Protein AF-A0A3L7X810-F1 (afdb_monomer_lite)

Foldseek 3Di:
DDPCVVVVVVVVVVCCVVCHDCNPPVCPVPPVPPDPDPPPPLPPDDLQCVPPPDRELVSDQAQVNQLSVVVVPPCVQPPPPPSTGVVVHHND

Sequence (92 aa):
KYRYQSEFISAQNSAIGNGKGLWNRSTCNGNNTTAVPPTKSAPTGNFDNNHDGKVTCSDFKTQAEANIALAHGYTNLDGNGDGKACESLPAK

Radius of gyration: 17.76 Å; chains: 1; bounding box: 45×22×44 Å

pLDDT: mean 78.49, std 13.28, range [43.25, 91.81]

Structure (mmCIF, N/CA/C/O backbone):
data_AF-A0A3L7X810-F1
#
_entry.id   AF-A0A3L7X810-F1
#
loop_
_atom_site.group_PDB
_atom_site.id
_atom_site.type_symbol
_atom_site.label_atom_id
_atom_site.label_alt_id
_atom_site.label_comp_id
_atom_site.label_asym_id
_atom_site.label_entity_id
_atom_site.label_seq_id
_atom_site.pdbx_PDB_ins_code
_atom_site.Cartn_x
_atom_site.Cartn_y
_atom_site.Cartn_z
_atom_site.occupancy
_atom_site.B_iso_or_equiv
_atom_site.auth_seq_id
_atom_site.auth_comp_id
_atom_site.auth_asym_id
_atom_site.auth_atom_id
_atom_site.pdbx_PDB_model_num
ATOM 1 N N . LYS A 1 1 ? -7.217 -1.766 29.335 1.00 61.97 1 LYS A N 1
ATOM 2 C CA . LYS A 1 1 ? -7.523 -0.609 28.455 1.00 61.97 1 LYS A CA 1
ATOM 3 C C . LYS A 1 1 ? -6.486 -0.585 27.347 1.00 61.97 1 LYS A C 1
ATOM 5 O O . LYS A 1 1 ? -5.306 -0.577 27.673 1.00 61.97 1 LYS A O 1
ATOM 10 N N . TYR A 1 2 ? -6.900 -0.629 26.082 1.00 82.06 2 TYR A N 1
ATOM 11 C CA . TYR A 1 2 ? -5.960 -0.596 24.954 1.00 82.06 2 TYR A CA 1
ATOM 12 C C . TYR A 1 2 ? -5.692 0.847 24.520 1.00 82.06 2 TYR A C 1
ATOM 14 O O . TYR A 1 2 ? -6.596 1.681 24.580 1.00 82.06 2 TYR A O 1
ATOM 22 N N . ARG A 1 3 ? -4.460 1.133 24.080 1.00 78.25 3 ARG A N 1
ATOM 23 C CA . ARG A 1 3 ? -3.965 2.487 23.760 1.00 78.25 3 ARG A CA 1
ATOM 24 C C . ARG A 1 3 ? -4.880 3.266 22.807 1.00 78.25 3 ARG A C 1
ATOM 26 O O . ARG A 1 3 ? -5.108 4.444 23.030 1.00 78.25 3 ARG A O 1
ATOM 33 N N . TYR A 1 4 ? -5.449 2.586 21.816 1.00 84.94 4 TYR A N 1
ATOM 34 C CA . TYR A 1 4 ? -6.272 3.198 20.765 1.00 84.94 4 TYR A CA 1
ATOM 35 C C . TYR A 1 4 ? -7.765 2.887 20.905 1.00 84.94 4 TYR A C 1
ATOM 37 O O . TYR A 1 4 ? -8.564 3.202 20.031 1.00 84.94 4 TYR A O 1
ATOM 45 N N . GLN A 1 5 ? -8.177 2.271 22.016 1.00 83.50 5 GLN A N 1
ATOM 46 C CA . GLN A 1 5 ? -9.553 1.808 22.204 1.00 83.50 5 GLN A CA 1
ATOM 47 C C . GLN A 1 5 ? -10.579 2.939 22.037 1.00 83.50 5 GLN A C 1
ATOM 49 O O . GLN A 1 5 ? -11.613 2.741 21.410 1.00 83.50 5 GLN A O 1
ATOM 54 N N . SER A 1 6 ? -10.281 4.130 22.563 1.00 80.62 6 SER A N 1
ATOM 55 C CA . SER A 1 6 ? -11.177 5.290 22.470 1.00 80.62 6 SER A CA 1
ATOM 56 C C . SER A 1 6 ? -11.330 5.806 21.038 1.00 80.62 6 SER A C 1
ATOM 58 O O . SER A 1 6 ? -12.419 6.207 20.628 1.00 80.62 6 SER A O 1
ATOM 60 N N . GLU A 1 7 ? -10.246 5.792 20.269 1.00 83.69 7 GLU A N 1
ATOM 61 C CA . GLU A 1 7 ? -10.236 6.247 18.877 1.00 83.69 7 GLU A CA 1
ATOM 62 C C . GLU A 1 7 ? -10.995 5.260 17.993 1.00 83.69 7 GLU A C 1
ATOM 64 O O . GLU A 1 7 ? -11.831 5.672 17.192 1.00 83.69 7 GLU A O 1
ATOM 69 N N . PHE A 1 8 ? -10.796 3.958 18.219 1.00 87.94 8 PHE A N 1
ATOM 70 C CA . PHE A 1 8 ? -11.559 2.906 17.553 1.00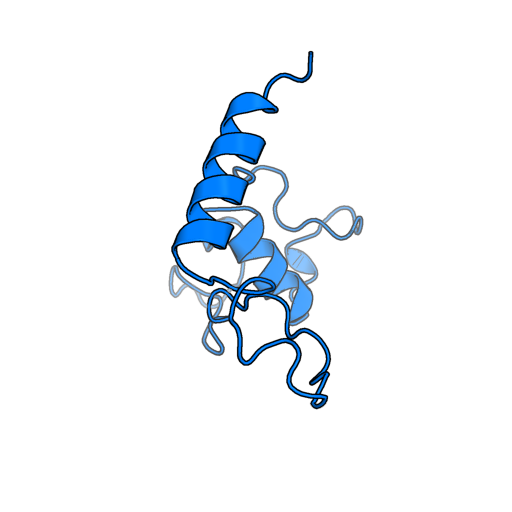 87.94 8 PHE A CA 1
ATOM 71 C C . PHE A 1 8 ? -13.059 3.015 17.835 1.00 87.94 8 PHE A C 1
ATOM 73 O O . PHE A 1 8 ? -13.858 2.940 16.904 1.00 87.94 8 PHE A O 1
ATOM 80 N N . ILE A 1 9 ? -13.452 3.249 19.090 1.00 82.69 9 ILE A N 1
ATOM 81 C CA . ILE A 1 9 ? -14.864 3.441 19.457 1.00 82.69 9 ILE A CA 1
ATOM 82 C C . ILE A 1 9 ? -15.437 4.689 18.773 1.00 82.69 9 ILE A C 1
ATOM 84 O O . ILE A 1 9 ? -16.538 4.652 18.225 1.00 82.69 9 ILE A O 1
ATOM 88 N N . SER A 1 10 ? -14.682 5.788 18.751 1.00 85.31 10 SER A N 1
ATOM 89 C CA . SER A 1 10 ? -15.119 7.035 18.111 1.00 85.31 10 SER A CA 1
ATOM 90 C C . SER A 1 10 ? -15.297 6.862 16.599 1.00 85.31 10 SER A C 1
ATOM 92 O O . SER A 1 10 ? -16.314 7.274 16.037 1.00 85.31 10 SER A O 1
ATOM 94 N N . ALA A 1 11 ? -14.347 6.191 15.945 1.00 83.75 11 ALA A N 1
ATOM 95 C CA . ALA A 1 11 ? -14.419 5.867 14.525 1.00 83.75 11 ALA A CA 1
ATOM 96 C C . ALA A 1 11 ? -15.597 4.927 14.214 1.00 83.75 11 ALA A C 1
ATOM 98 O O . ALA A 1 11 ? -16.319 5.155 13.242 1.00 83.75 11 ALA A O 1
ATOM 99 N N . GLN A 1 12 ? -15.842 3.922 15.063 1.00 86.56 12 GLN A N 1
ATOM 100 C CA . GLN A 1 12 ? -16.982 3.013 14.930 1.00 86.56 12 GLN A CA 1
ATOM 101 C C . GLN A 1 12 ? -18.316 3.765 15.028 1.00 86.56 12 GLN A C 1
ATOM 103 O O . GLN A 1 12 ? -19.161 3.610 14.149 1.00 86.56 12 GLN A O 1
ATOM 108 N N . ASN A 1 13 ? -18.490 4.627 16.033 1.00 88.62 13 ASN A N 1
ATOM 109 C CA . ASN A 1 13 ? -19.715 5.413 16.208 1.00 88.62 13 ASN A CA 1
ATOM 110 C C . ASN A 1 13 ? -19.984 6.337 15.014 1.00 88.62 13 ASN A C 1
ATOM 112 O O . ASN A 1 13 ? -21.119 6.437 14.546 1.00 88.62 13 ASN A O 1
ATOM 116 N N . SER A 1 14 ? -18.937 6.970 14.480 1.00 85.62 14 SER A N 1
ATOM 117 C CA . SER A 1 14 ? -19.048 7.797 13.277 1.00 85.62 14 SER A CA 1
ATOM 118 C C . SER A 1 14 ? -19.453 6.969 12.053 1.00 85.62 14 SER A C 1
ATOM 120 O O . SER A 1 14 ? -20.324 7.379 11.284 1.00 85.62 14 SER A O 1
ATOM 122 N N . ALA A 1 15 ? -18.879 5.775 11.887 1.00 84.94 15 ALA A N 1
ATOM 123 C CA . ALA A 1 15 ? -19.214 4.888 10.780 1.00 84.94 15 ALA A CA 1
ATOM 124 C C . ALA A 1 15 ? -20.667 4.384 10.856 1.00 84.94 15 ALA A C 1
ATOM 126 O O . ALA A 1 15 ? -21.341 4.355 9.826 1.00 84.94 15 ALA A O 1
ATOM 127 N N . ILE A 1 16 ? -21.158 4.061 12.060 1.00 81.44 16 ILE A N 1
ATOM 128 C CA . ILE A 1 16 ? -22.555 3.673 12.310 1.00 81.44 16 ILE A CA 1
ATOM 129 C C . ILE A 1 16 ? -23.498 4.839 11.994 1.00 81.44 16 ILE A C 1
ATOM 131 O O . ILE A 1 16 ? -24.426 4.680 11.202 1.00 81.44 16 ILE A O 1
ATOM 135 N N . GLY A 1 17 ? -23.243 6.024 12.560 1.00 82.75 17 GLY A N 1
ATOM 136 C CA . GLY A 1 17 ? -24.112 7.195 12.393 1.00 82.75 17 GLY A CA 1
ATOM 137 C C . GLY A 1 17 ? -24.212 7.685 10.946 1.00 82.75 17 GLY A C 1
ATOM 138 O O . GLY A 1 17 ? -25.258 8.173 10.529 1.00 82.75 17 GLY A O 1
ATOM 139 N N . ASN A 1 18 ? -23.146 7.504 10.162 1.00 82.69 18 ASN A N 1
ATOM 140 C CA . ASN A 1 18 ? -23.091 7.916 8.759 1.00 82.69 18 ASN A CA 1
ATOM 141 C C . ASN A 1 18 ? -23.358 6.775 7.765 1.00 82.69 18 ASN A C 1
ATOM 143 O O . ASN A 1 18 ? -23.198 6.981 6.560 1.00 82.69 18 ASN A O 1
ATOM 147 N N . GLY A 1 19 ? -23.698 5.573 8.244 1.00 83.56 19 GLY A N 1
ATOM 148 C CA . GLY A 1 19 ? -23.935 4.405 7.397 1.00 83.56 19 GLY A CA 1
ATOM 149 C C . GLY A 1 19 ? -22.774 4.109 6.442 1.00 83.56 19 GLY A C 1
ATOM 150 O O . GLY A 1 19 ? -22.985 3.940 5.243 1.00 83.56 19 GLY A O 1
ATOM 151 N N . LYS A 1 20 ? -21.531 4.121 6.936 1.00 80.19 20 LYS A N 1
ATOM 152 C CA . LYS A 1 20 ? -20.325 3.885 6.124 1.00 80.19 20 LYS A CA 1
ATOM 153 C C . LYS A 1 20 ? -19.968 2.399 6.085 1.00 80.19 20 LYS A C 1
ATOM 155 O O . LYS A 1 20 ? -20.045 1.711 7.100 1.00 80.19 20 LYS A O 1
ATOM 160 N N . GLY A 1 21 ? -19.501 1.921 4.930 1.00 78.12 21 GLY A N 1
ATOM 161 C CA . GLY A 1 21 ? -19.014 0.547 4.761 1.00 78.12 21 GLY A CA 1
ATOM 162 C C . GLY A 1 21 ? -20.064 -0.496 5.154 1.00 78.12 21 GLY A C 1
ATOM 163 O O . GLY A 1 21 ? -21.169 -0.500 4.613 1.00 78.12 21 GLY A O 1
ATOM 164 N N . LEU A 1 22 ? -19.727 -1.343 6.134 1.00 73.31 22 LEU A N 1
ATOM 165 C CA . LEU A 1 22 ? -20.623 -2.370 6.686 1.00 73.31 22 LEU A CA 1
ATOM 166 C C . LEU A 1 22 ? -21.937 -1.807 7.250 1.00 73.31 22 LEU A C 1
ATOM 168 O O . LEU A 1 22 ? -22.931 -2.519 7.302 1.00 73.31 22 LEU A O 1
ATOM 172 N N . TRP A 1 23 ? -21.960 -0.534 7.648 1.00 81.12 23 TRP A N 1
ATOM 173 C CA . TRP A 1 23 ? -23.135 0.107 8.241 1.00 81.12 23 TRP A CA 1
ATOM 174 C C . TRP A 1 23 ? -24.053 0.775 7.212 1.00 81.12 23 TRP A C 1
ATOM 176 O O . TRP A 1 23 ? -25.087 1.330 7.587 1.00 81.12 23 TRP A O 1
ATOM 186 N N . ASN A 1 24 ? -23.698 0.763 5.921 1.00 81.88 24 ASN A N 1
ATOM 187 C CA . ASN A 1 24 ? -24.616 1.228 4.886 1.00 81.88 24 ASN A CA 1
ATOM 188 C C . ASN A 1 24 ? -25.800 0.250 4.797 1.00 81.88 24 ASN A C 1
ATOM 190 O O . ASN A 1 24 ? -25.617 -0.960 4.699 1.00 81.88 24 ASN A O 1
ATOM 194 N N . ARG A 1 25 ? -27.030 0.774 4.812 1.00 78.25 25 ARG A N 1
ATOM 195 C CA . ARG A 1 25 ? -28.262 -0.030 4.736 1.00 78.25 25 ARG A CA 1
ATOM 196 C C . ARG A 1 25 ? -28.336 -0.883 3.468 1.00 78.25 25 ARG A C 1
ATOM 198 O O . ARG A 1 25 ? -28.972 -1.930 3.486 1.00 78.25 25 ARG A O 1
ATOM 205 N N . SER A 1 26 ? -27.683 -0.454 2.388 1.00 77.44 26 SER A N 1
ATOM 206 C CA . SER A 1 26 ? -27.593 -1.233 1.154 1.00 77.44 26 SER A CA 1
ATOM 207 C C . SER A 1 26 ? -26.574 -2.373 1.224 1.00 77.44 26 SER A C 1
ATOM 209 O O . SER A 1 26 ? -26.561 -3.196 0.321 1.00 77.44 26 SER A O 1
ATOM 211 N N . THR A 1 27 ? -25.721 -2.440 2.251 1.00 70.75 27 THR A N 1
ATOM 212 C CA . THR A 1 27 ? -24.668 -3.467 2.361 1.00 70.75 27 THR A CA 1
ATOM 213 C C . THR A 1 27 ? -25.225 -4.847 2.720 1.00 70.75 27 THR A C 1
ATOM 215 O O . THR A 1 27 ? -24.649 -5.850 2.322 1.00 70.75 27 THR A O 1
ATOM 218 N N . CYS A 1 28 ? -26.373 -4.925 3.403 1.00 64.25 28 CYS A N 1
ATOM 219 C CA . CYS A 1 28 ? -27.025 -6.192 3.773 1.00 64.25 28 CYS A CA 1
ATOM 220 C C . CYS A 1 28 ? -28.263 -6.503 2.910 1.00 64.25 28 CYS A C 1
ATOM 222 O O . CYS A 1 28 ? -29.232 -7.078 3.400 1.00 64.25 28 CYS A O 1
ATOM 224 N N . ASN A 1 29 ? -28.270 -6.113 1.633 1.00 68.06 29 ASN A N 1
ATOM 225 C CA . ASN A 1 29 ? -29.409 -6.312 0.723 1.00 68.06 29 ASN A CA 1
ATOM 226 C C . ASN A 1 29 ? -29.428 -7.690 0.023 1.00 68.06 29 ASN A C 1
ATOM 228 O O . ASN A 1 29 ? -30.111 -7.857 -0.983 1.00 68.06 29 ASN A O 1
ATOM 232 N N . GLY A 1 30 ? -28.671 -8.672 0.524 1.00 59.94 30 GLY A N 1
ATOM 233 C CA . GLY A 1 30 ? -28.583 -10.016 -0.061 1.00 59.94 30 GLY A CA 1
ATOM 234 C C . GLY A 1 30 ? -27.599 -10.142 -1.230 1.00 59.94 30 GLY A C 1
ATOM 235 O O . GLY A 1 30 ? -27.186 -11.257 -1.538 1.00 59.94 30 GLY A O 1
ATOM 236 N N . ASN A 1 31 ? -27.125 -9.031 -1.804 1.00 59.88 31 ASN A N 1
ATOM 237 C CA . ASN A 1 31 ? -25.940 -9.018 -2.657 1.00 59.88 31 ASN A CA 1
ATOM 238 C C . ASN A 1 31 ? -24.709 -8.816 -1.773 1.00 59.88 31 ASN A C 1
ATOM 240 O O . ASN A 1 31 ? -24.169 -7.716 -1.679 1.00 59.88 31 ASN A O 1
ATOM 244 N N . ASN A 1 32 ? -24.237 -9.886 -1.131 1.00 59.84 32 ASN A N 1
ATOM 245 C CA . ASN A 1 32 ? -22.869 -9.909 -0.615 1.00 59.84 32 ASN A CA 1
ATOM 246 C C . ASN A 1 32 ? -21.906 -9.934 -1.812 1.00 59.84 32 ASN A C 1
ATOM 248 O O . ASN A 1 32 ? -21.296 -10.960 -2.108 1.00 59.84 32 ASN A O 1
ATOM 252 N N . THR A 1 33 ? -21.775 -8.818 -2.536 1.00 59.16 33 THR A N 1
ATOM 253 C CA . THR A 1 33 ? -20.590 -8.602 -3.360 1.00 59.16 33 THR A CA 1
ATOM 254 C C . THR A 1 33 ? -19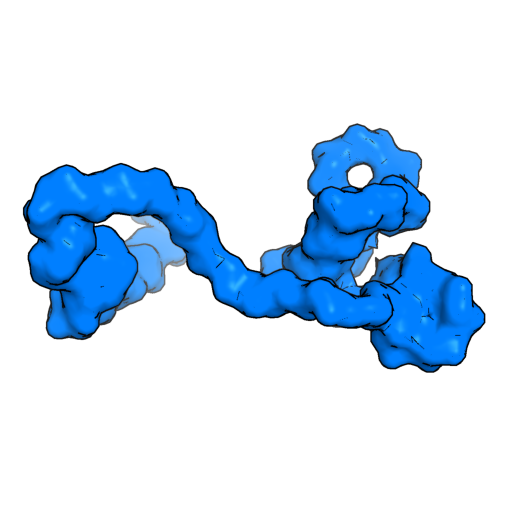.420 -8.661 -2.400 1.00 59.16 33 THR A C 1
ATOM 256 O O . THR A 1 33 ? -19.343 -7.844 -1.480 1.00 59.16 33 THR A O 1
ATOM 259 N N . THR A 1 34 ? -18.585 -9.683 -2.575 1.00 57.94 34 THR A N 1
ATOM 260 C CA . THR A 1 34 ? -17.324 -9.907 -1.875 1.00 57.94 34 THR A CA 1
ATOM 261 C C . THR A 1 34 ? -16.711 -8.563 -1.527 1.00 57.94 34 THR A C 1
ATOM 263 O O . THR A 1 34 ? -16.537 -7.741 -2.427 1.00 57.94 34 THR A O 1
ATOM 266 N N . ALA A 1 35 ? -16.472 -8.309 -0.237 1.00 52.56 35 ALA A N 1
ATOM 267 C CA . ALA A 1 35 ? -15.935 -7.039 0.221 1.00 52.56 35 ALA A CA 1
ATOM 268 C C . ALA A 1 35 ? -14.679 -6.716 -0.594 1.00 52.56 35 ALA A C 1
ATOM 270 O O . ALA A 1 35 ? -13.627 -7.320 -0.390 1.00 52.56 35 ALA A O 1
ATOM 271 N N . VAL A 1 36 ? -14.801 -5.788 -1.543 1.00 56.25 36 VAL A N 1
ATOM 272 C CA . VAL A 1 36 ? -13.632 -5.159 -2.133 1.00 56.25 36 VAL A CA 1
ATOM 273 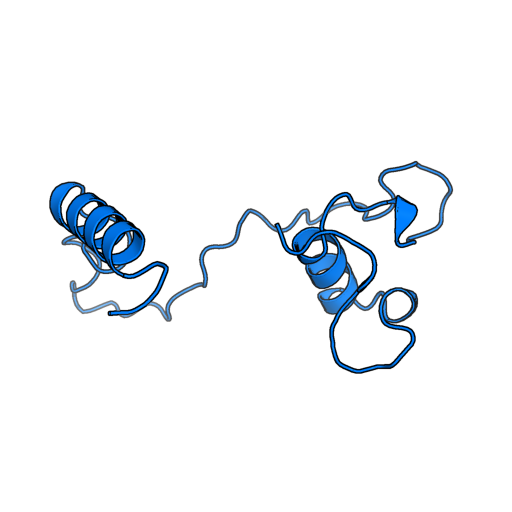C C . VAL A 1 36 ? -12.995 -4.396 -0.976 1.00 56.25 36 VAL A C 1
ATOM 275 O O . VAL A 1 36 ? -13.677 -3.559 -0.369 1.00 56.25 36 VAL A O 1
ATOM 278 N N . PRO A 1 37 ? -11.743 -4.710 -0.590 1.00 53.28 37 PRO A N 1
ATOM 279 C CA . PRO A 1 37 ? -11.037 -3.903 0.394 1.00 53.28 37 PRO A CA 1
ATOM 280 C C . PRO A 1 37 ? -11.130 -2.440 -0.048 1.00 53.28 37 PRO A C 1
ATOM 282 O O . PRO A 1 37 ? -11.184 -2.197 -1.256 1.00 53.28 37 PRO A O 1
ATOM 285 N N . PRO A 1 38 ? -11.198 -1.464 0.878 1.00 44.19 38 PRO A N 1
ATOM 286 C CA . PRO A 1 38 ? -11.202 -0.060 0.506 1.00 44.19 38 PRO A CA 1
ATOM 287 C C . PRO A 1 38 ? -9.931 0.209 -0.294 1.00 44.19 38 PRO A C 1
ATOM 289 O O . PRO A 1 38 ? -8.854 0.419 0.261 1.00 44.19 38 PRO A O 1
ATOM 292 N N . THR A 1 39 ? -10.053 0.167 -1.616 1.00 43.25 39 THR A N 1
ATOM 293 C CA . THR A 1 39 ? -9.022 0.598 -2.530 1.00 43.25 39 THR A CA 1
ATOM 294 C C . THR A 1 39 ? -8.973 2.101 -2.336 1.00 43.25 39 THR A C 1
ATOM 296 O O . THR A 1 39 ? -9.723 2.842 -2.971 1.00 43.25 39 THR A O 1
ATOM 299 N N . LYS A 1 40 ? -8.092 2.571 -1.438 1.00 46.91 40 LYS A N 1
ATOM 300 C CA . LYS A 1 40 ? -7.317 3.773 -1.760 1.00 46.91 40 LYS A CA 1
ATOM 301 C C . LYS A 1 40 ? -6.876 3.522 -3.190 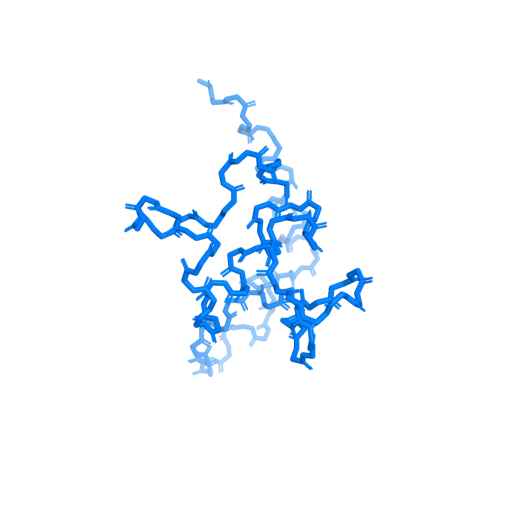1.00 46.91 40 LYS A C 1
ATOM 303 O O . LYS A 1 40 ? -6.167 2.543 -3.404 1.00 46.91 40 LYS A O 1
ATOM 308 N N . SER A 1 41 ? -7.460 4.265 -4.125 1.00 45.19 41 SER A N 1
ATOM 309 C CA . SER A 1 41 ? -7.309 4.077 -5.560 1.00 45.19 41 SER A CA 1
ATOM 310 C C . SER A 1 41 ? -5.867 3.687 -5.840 1.00 45.19 41 SER A C 1
ATOM 312 O O . SER A 1 41 ? -4.972 4.505 -5.636 1.00 45.19 41 SER A O 1
ATOM 314 N N . ALA A 1 42 ? -5.635 2.415 -6.175 1.00 51.25 42 ALA A N 1
ATOM 315 C CA . ALA A 1 42 ? -4.310 1.980 -6.564 1.00 51.25 42 ALA A CA 1
ATOM 316 C C . ALA A 1 42 ? -3.948 2.848 -7.773 1.00 51.25 42 ALA A C 1
ATOM 318 O O . ALA A 1 42 ? -4.753 2.907 -8.711 1.00 51.25 42 ALA A O 1
ATOM 319 N N . PRO A 1 43 ? -2.823 3.576 -7.761 1.00 50.03 43 PRO A N 1
ATOM 320 C CA . PRO A 1 43 ? -2.355 4.224 -8.966 1.00 50.03 43 PRO A CA 1
ATOM 321 C C . PRO A 1 43 ? -2.031 3.108 -9.961 1.00 50.03 43 PRO A C 1
ATOM 323 O O . PRO A 1 43 ? -0.983 2.475 -9.901 1.00 50.03 43 PRO A O 1
ATOM 326 N N . THR A 1 44 ? -2.954 2.810 -10.872 1.00 51.97 44 THR A N 1
ATOM 327 C CA . THR A 1 44 ? -2.620 2.146 -12.131 1.00 51.97 44 THR A CA 1
ATOM 328 C C . THR A 1 44 ? -1.886 3.179 -12.967 1.00 51.97 44 THR A C 1
ATOM 330 O O . THR A 1 44 ? -2.491 3.881 -13.773 1.00 51.97 44 THR A O 1
ATOM 333 N N . GLY A 1 45 ? -0.602 3.363 -12.700 1.00 62.09 45 GLY A N 1
ATOM 334 C CA . GLY A 1 45 ? 0.170 4.386 -13.382 1.00 62.09 45 GLY A CA 1
ATOM 335 C C . GLY A 1 45 ? 1.477 4.633 -12.668 1.00 62.09 45 GLY A C 1
ATOM 336 O O . GLY A 1 45 ? 1.464 5.069 -11.528 1.00 62.09 45 GLY A O 1
ATOM 337 N N . ASN A 1 46 ? 2.554 4.307 -13.377 1.00 73.94 46 ASN A N 1
ATOM 338 C CA . ASN A 1 46 ? 3.945 4.652 -13.122 1.00 73.94 46 ASN A CA 1
ATOM 339 C C . ASN A 1 46 ? 4.354 4.846 -11.647 1.00 73.94 46 ASN A C 1
ATOM 341 O O . ASN A 1 46 ? 4.143 5.904 -11.065 1.00 73.94 46 ASN A O 1
ATOM 345 N N . PHE A 1 47 ? 5.012 3.837 -11.073 1.00 83.81 47 PHE A N 1
ATOM 346 C CA . PHE A 1 47 ? 5.568 3.897 -9.716 1.00 83.81 47 PHE A CA 1
ATOM 347 C C . PHE A 1 47 ? 6.883 4.689 -9.614 1.00 83.81 47 PHE A C 1
ATOM 349 O O . PHE A 1 47 ? 7.430 4.815 -8.523 1.00 83.81 47 PHE A O 1
ATOM 356 N N . ASP A 1 48 ? 7.377 5.207 -10.737 1.00 87.69 48 ASP A N 1
ATOM 357 C CA . ASP A 1 48 ? 8.495 6.144 -10.823 1.00 87.69 48 ASP A CA 1
ATOM 358 C C . ASP A 1 48 ? 7.963 7.571 -10.592 1.00 87.69 48 ASP A C 1
ATOM 360 O O . ASP A 1 48 ? 7.536 8.269 -11.518 1.00 87.69 48 ASP A O 1
ATOM 364 N N . ASN A 1 49 ? 7.892 7.973 -9.319 1.00 86.38 49 ASN A N 1
ATOM 365 C CA . ASN A 1 49 ? 7.385 9.289 -8.923 1.00 86.38 49 ASN A CA 1
ATOM 366 C C . ASN A 1 49 ? 8.441 10.385 -9.127 1.00 86.38 49 ASN A C 1
ATOM 368 O O . ASN A 1 49 ? 8.086 11.565 -9.250 1.00 86.38 49 ASN A O 1
ATOM 372 N N . ASN A 1 50 ? 9.726 10.023 -9.149 1.00 87.44 50 ASN A N 1
ATOM 373 C CA . ASN A 1 50 ? 10.830 10.957 -9.355 1.00 87.44 50 ASN A CA 1
ATOM 374 C C . ASN A 1 50 ? 11.227 11.123 -10.846 1.00 87.44 50 ASN A C 1
ATOM 376 O O . ASN A 1 50 ? 11.970 12.051 -11.166 1.00 87.44 50 ASN A O 1
ATOM 380 N N . HIS A 1 51 ? 10.648 10.317 -11.740 1.00 86.12 51 HIS A N 1
ATOM 381 C CA . HIS A 1 51 ? 10.871 10.269 -13.190 1.00 86.12 51 HIS A CA 1
ATOM 382 C C . HIS A 1 51 ? 12.319 9.926 -13.597 1.00 86.12 51 HIS A C 1
ATOM 384 O O . HIS A 1 51 ? 12.814 10.435 -14.609 1.00 86.12 51 HIS A O 1
ATOM 390 N N . ASP A 1 52 ? 13.016 9.089 -12.822 1.00 88.31 52 ASP A N 1
ATOM 391 C CA . ASP A 1 52 ? 14.397 8.657 -13.085 1.00 88.31 52 ASP A CA 1
ATOM 392 C C . ASP A 1 52 ? 14.505 7.346 -13.897 1.00 88.31 52 ASP A C 1
ATOM 394 O O . ASP A 1 52 ? 15.609 6.899 -14.238 1.00 88.31 52 ASP A O 1
ATOM 398 N N . GLY A 1 53 ? 13.365 6.750 -14.259 1.00 87.00 53 GLY A N 1
ATOM 399 C CA . GLY A 1 53 ? 13.265 5.495 -15.000 1.00 87.00 53 GLY A CA 1
ATOM 400 C C . GLY A 1 53 ? 13.465 4.245 -14.140 1.00 87.00 53 GLY A C 1
ATOM 401 O O . GLY A 1 53 ? 13.560 3.139 -14.684 1.00 87.00 53 GLY 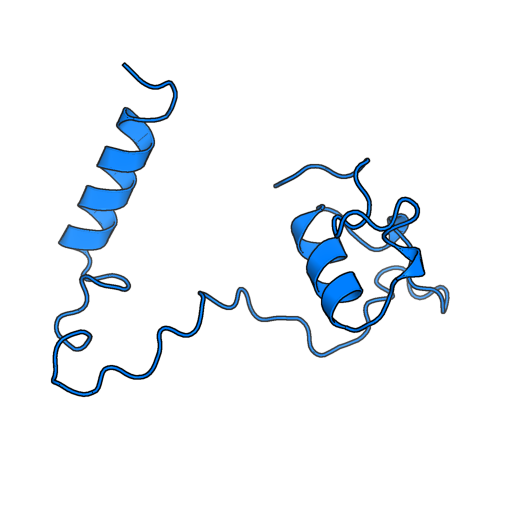A O 1
ATOM 402 N N . LYS A 1 54 ? 13.551 4.389 -12.816 1.00 89.38 54 LYS A N 1
ATOM 403 C CA . LYS A 1 54 ? 13.668 3.302 -11.845 1.00 89.38 54 LYS A CA 1
ATOM 404 C C . LYS A 1 54 ? 12.563 3.440 -10.809 1.00 89.38 54 LYS A C 1
ATOM 406 O O . LYS A 1 54 ? 12.019 4.501 -10.568 1.00 89.38 54 LYS A O 1
ATOM 411 N N . VAL A 1 55 ? 12.219 2.315 -10.195 1.00 90.56 55 VAL A N 1
ATOM 412 C CA . VAL A 1 55 ? 11.257 2.291 -9.093 1.00 90.56 55 VAL A CA 1
ATOM 413 C C . VAL A 1 55 ? 12.019 1.875 -7.855 1.00 90.56 55 VAL A C 1
ATOM 415 O O . VAL A 1 55 ? 12.468 0.735 -7.746 1.00 90.56 55 VAL A O 1
ATOM 418 N N . THR A 1 56 ? 12.223 2.815 -6.949 1.00 91.81 56 THR A N 1
ATOM 419 C CA . THR A 1 56 ? 13.029 2.675 -5.739 1.00 91.81 56 THR A CA 1
ATOM 420 C C . THR A 1 56 ? 12.256 3.166 -4.522 1.00 91.81 56 THR A C 1
ATOM 422 O O . THR A 1 56 ? 11.199 3.778 -4.626 1.00 91.81 56 THR A O 1
ATOM 425 N N . CYS A 1 57 ? 12.790 2.940 -3.322 1.00 90.44 57 CYS A N 1
ATOM 426 C CA . CYS A 1 57 ? 12.155 3.449 -2.107 1.00 90.44 57 CYS A CA 1
ATOM 427 C C . CYS A 1 57 ? 12.068 4.981 -2.045 1.00 90.44 57 CYS A C 1
ATOM 429 O O . CYS A 1 57 ? 11.224 5.502 -1.322 1.00 90.44 57 CYS A O 1
ATOM 431 N N . SER A 1 58 ? 12.898 5.697 -2.810 1.00 90.56 58 SER A N 1
ATOM 432 C CA . SER A 1 58 ? 12.861 7.161 -2.909 1.00 90.56 58 SER A CA 1
ATOM 433 C C . SER A 1 58 ? 11.630 7.679 -3.654 1.00 90.56 58 SER A C 1
ATOM 435 O O . SER A 1 58 ? 11.285 8.851 -3.514 1.00 90.56 58 SER A O 1
ATOM 437 N N . ASP A 1 59 ? 10.961 6.817 -4.421 1.00 89.38 59 ASP A N 1
ATOM 438 C CA . ASP A 1 59 ? 9.732 7.154 -5.133 1.00 89.38 59 ASP A CA 1
ATOM 439 C C . ASP A 1 59 ? 8.521 7.229 -4.206 1.00 89.38 59 ASP A C 1
ATOM 441 O O . ASP A 1 59 ? 7.508 7.830 -4.554 1.00 89.38 59 ASP A O 1
ATOM 445 N N . PHE A 1 60 ? 8.598 6.660 -3.00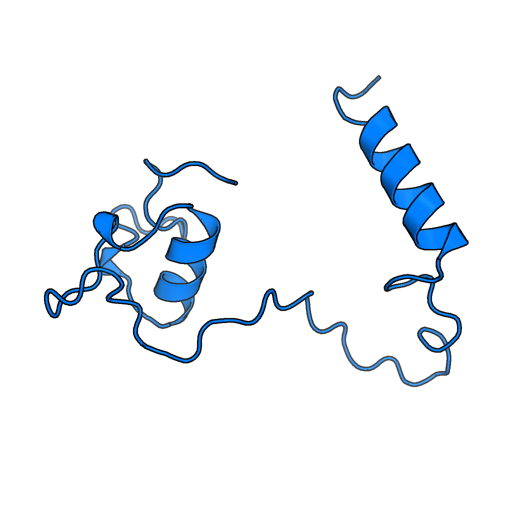4 1.00 89.12 60 PHE A N 1
ATOM 446 C CA . PHE A 1 60 ? 7.455 6.548 -2.104 1.00 89.12 60 PHE A CA 1
ATOM 447 C C . PHE A 1 60 ? 7.641 7.394 -0.850 1.00 89.12 60 PHE A C 1
ATOM 449 O O . PHE A 1 60 ? 8.738 7.533 -0.310 1.00 89.12 60 PHE A O 1
ATOM 456 N N . LYS A 1 61 ? 6.536 7.946 -0.341 1.00 88.19 61 LYS A N 1
ATOM 457 C CA . LYS A 1 61 ? 6.537 8.696 0.923 1.00 88.19 61 LYS A CA 1
ATOM 458 C C . LYS A 1 61 ? 6.203 7.798 2.107 1.00 88.19 61 LYS A C 1
ATOM 460 O O . LYS A 1 61 ? 6.554 8.122 3.241 1.00 88.19 61 LYS A O 1
ATOM 465 N N . THR A 1 62 ? 5.501 6.695 1.857 1.00 86.62 62 THR A N 1
ATOM 466 C CA . THR A 1 62 ? 5.002 5.779 2.886 1.00 86.62 62 THR A CA 1
ATOM 467 C C . THR A 1 62 ? 5.206 4.320 2.503 1.00 86.62 62 THR A C 1
ATOM 469 O O . THR A 1 62 ? 5.228 3.959 1.325 1.00 86.62 62 THR A O 1
ATOM 472 N N . GLN A 1 63 ? 5.276 3.459 3.521 1.00 86.56 63 GLN A N 1
ATOM 473 C CA . GLN A 1 63 ? 5.344 2.010 3.332 1.00 86.56 63 GLN A CA 1
ATOM 474 C C . GLN A 1 63 ? 4.097 1.476 2.607 1.00 86.56 63 GLN A C 1
ATOM 476 O O . GLN A 1 63 ? 4.182 0.547 1.811 1.00 86.56 63 GLN A O 1
ATOM 481 N N . ALA A 1 64 ? 2.928 2.082 2.843 1.00 83.62 64 ALA A N 1
ATOM 482 C CA . ALA A 1 64 ? 1.683 1.701 2.184 1.00 83.62 64 ALA A CA 1
ATOM 483 C C . ALA A 1 64 ? 1.737 1.908 0.660 1.00 83.62 64 ALA A C 1
ATOM 485 O O . ALA A 1 64 ? 1.271 1.048 -0.080 1.00 83.62 64 ALA A O 1
ATOM 486 N N . GLU A 1 65 ? 2.324 3.012 0.192 1.00 84.50 65 GLU A N 1
ATOM 487 C CA . GLU A 1 65 ? 2.508 3.279 -1.242 1.00 84.50 65 GLU A CA 1
ATOM 488 C C . GLU A 1 65 ? 3.516 2.306 -1.868 1.00 84.50 65 GLU A C 1
ATOM 490 O O . GLU A 1 65 ? 3.238 1.727 -2.918 1.00 84.50 65 GLU A O 1
ATOM 495 N N . ALA A 1 66 ? 4.640 2.057 -1.189 1.00 88.00 66 ALA A N 1
ATOM 496 C CA . ALA A 1 66 ? 5.654 1.112 -1.653 1.00 88.00 66 ALA A CA 1
ATOM 497 C C . ALA A 1 66 ? 5.116 -0.332 -1.730 1.00 88.00 66 ALA A C 1
ATOM 499 O O . ALA A 1 66 ? 5.421 -1.066 -2.669 1.00 88.00 66 ALA A O 1
ATOM 500 N N . ASN A 1 67 ? 4.256 -0.738 -0.788 1.00 87.69 67 ASN A N 1
ATOM 501 C CA . ASN A 1 67 ? 3.633 -2.067 -0.784 1.00 87.69 67 ASN A CA 1
ATOM 502 C C . ASN A 1 67 ? 2.689 -2.285 -1.974 1.00 87.69 67 ASN A C 1
ATOM 504 O O . ASN A 1 67 ? 2.540 -3.414 -2.440 1.00 87.69 67 ASN A O 1
ATOM 508 N N . ILE A 1 68 ? 2.068 -1.220 -2.491 1.00 85.00 68 ILE A N 1
ATOM 509 C CA . ILE A 1 68 ? 1.275 -1.310 -3.721 1.00 85.00 68 ILE A CA 1
ATOM 510 C C . ILE A 1 68 ? 2.206 -1.649 -4.889 1.00 85.00 68 ILE A C 1
ATOM 512 O O . ILE A 1 68 ? 1.930 -2.594 -5.620 1.00 85.00 68 ILE A O 1
ATOM 516 N N . ALA A 1 69 ? 3.338 -0.953 -5.029 1.00 86.06 69 ALA A N 1
ATOM 517 C CA . ALA A 1 69 ? 4.319 -1.260 -6.069 1.00 86.06 69 ALA A CA 1
ATOM 518 C C . ALA A 1 69 ? 4.869 -2.694 -5.940 1.00 86.06 69 ALA A C 1
ATOM 520 O O . ALA A 1 69 ? 4.934 -3.423 -6.929 1.00 86.06 69 ALA A O 1
ATOM 521 N N . LEU A 1 70 ? 5.164 -3.162 -4.724 1.00 87.25 70 LEU A N 1
ATOM 522 C CA . LEU A 1 70 ? 5.559 -4.556 -4.489 1.00 87.25 70 LEU A CA 1
ATOM 523 C C . LEU A 1 70 ? 4.504 -5.556 -4.996 1.00 87.25 70 LEU A C 1
ATOM 525 O O . LEU A 1 70 ? 4.850 -6.516 -5.683 1.00 87.25 70 LEU A O 1
ATOM 529 N N . ALA A 1 71 ? 3.215 -5.295 -4.750 1.00 85.19 71 ALA A N 1
ATOM 530 C CA . ALA A 1 71 ? 2.115 -6.124 -5.255 1.00 85.19 71 ALA A CA 1
ATOM 531 C C . ALA A 1 71 ? 1.999 -6.125 -6.795 1.00 85.19 71 ALA A C 1
ATOM 533 O O . ALA A 1 71 ? 1.437 -7.057 -7.368 1.00 85.19 71 ALA A O 1
ATOM 534 N N . HIS A 1 72 ? 2.560 -5.116 -7.468 1.00 83.81 72 HIS A N 1
ATOM 535 C CA . HIS A 1 72 ? 2.655 -5.027 -8.928 1.00 83.81 72 HIS A CA 1
ATOM 536 C C . HIS A 1 72 ? 3.928 -5.670 -9.515 1.00 83.81 72 HIS A C 1
ATOM 538 O O . HIS A 1 72 ? 4.127 -5.616 -10.728 1.00 83.81 72 HIS A O 1
ATOM 544 N N . GLY A 1 73 ? 4.764 -6.310 -8.688 1.00 85.00 73 GLY A N 1
ATOM 545 C CA . GLY A 1 73 ? 5.934 -7.078 -9.131 1.00 85.00 73 GLY A CA 1
ATOM 546 C C . GLY A 1 73 ? 7.281 -6.377 -8.943 1.00 85.00 73 GLY A C 1
ATOM 547 O O . GLY A 1 73 ? 8.304 -6.923 -9.353 1.00 85.00 73 GLY A O 1
ATOM 548 N N . TYR A 1 74 ? 7.313 -5.209 -8.295 1.00 87.69 74 TYR A N 1
ATOM 549 C CA . TYR A 1 74 ? 8.553 -4.506 -7.951 1.00 87.69 74 TYR A CA 1
ATOM 550 C C . TYR A 1 74 ? 9.192 -5.104 -6.692 1.00 87.69 74 TYR A C 1
ATOM 552 O O . TYR A 1 74 ? 9.254 -4.484 -5.631 1.00 87.69 74 TYR A O 1
ATOM 560 N N . THR A 1 75 ? 9.666 -6.346 -6.806 1.00 88.75 75 THR A N 1
ATOM 561 C CA . THR A 1 75 ? 10.313 -7.087 -5.708 1.00 88.75 75 THR A CA 1
ATOM 562 C C . THR A 1 75 ? 11.620 -6.450 -5.248 1.00 88.75 75 THR A C 1
ATOM 564 O O . THR A 1 75 ? 12.058 -6.680 -4.129 1.00 88.75 75 THR A O 1
ATOM 567 N N . ASN A 1 76 ? 12.218 -5.577 -6.061 1.00 89.31 76 ASN A N 1
ATOM 568 C CA . ASN A 1 76 ? 13.401 -4.803 -5.695 1.00 89.31 76 ASN A CA 1
ATOM 569 C C . ASN A 1 76 ? 13.154 -3.789 -4.559 1.00 89.31 76 ASN A C 1
ATOM 571 O O . ASN A 1 76 ? 14.111 -3.200 -4.060 1.00 89.31 76 ASN A O 1
ATOM 575 N N . LEU A 1 77 ? 11.893 -3.566 -4.171 1.00 89.56 77 LEU A N 1
ATOM 576 C CA . LEU A 1 77 ? 11.506 -2.741 -3.024 1.00 89.56 77 LEU A CA 1
ATOM 577 C C . LEU A 1 77 ? 11.502 -3.521 -1.698 1.00 89.56 77 LEU A C 1
ATOM 579 O O . LEU A 1 77 ? 11.471 -2.901 -0.638 1.00 89.56 77 LEU A O 1
ATOM 583 N N . ASP A 1 78 ? 11.540 -4.854 -1.757 1.00 90.94 78 ASP A N 1
ATOM 584 C CA . ASP A 1 78 ? 11.516 -5.783 -0.623 1.00 90.94 78 ASP A CA 1
ATOM 585 C C . ASP A 1 78 ? 12.803 -6.624 -0.634 1.00 90.94 78 ASP A C 1
ATOM 587 O O . ASP A 1 78 ? 12.870 -7.724 -1.182 1.00 90.94 78 ASP A O 1
ATOM 591 N N . GLY A 1 79 ? 13.880 -6.050 -0.090 1.00 86.00 79 GLY A N 1
ATOM 592 C CA . GLY A 1 79 ? 15.211 -6.657 -0.143 1.00 86.00 79 GLY A CA 1
ATOM 593 C C . GLY A 1 79 ? 15.373 -7.900 0.740 1.00 86.00 79 GLY A C 1
ATOM 594 O O . GLY A 1 79 ? 16.242 -8.726 0.463 1.00 86.00 79 GLY A O 1
ATOM 595 N N . ASN A 1 80 ? 14.564 -8.034 1.794 1.00 86.75 80 ASN A N 1
ATOM 596 C CA . ASN A 1 80 ? 14.544 -9.179 2.710 1.00 86.75 80 ASN A CA 1
ATOM 597 C C . ASN A 1 80 ? 13.492 -10.234 2.330 1.00 86.75 80 ASN A C 1
ATOM 599 O O . ASN A 1 80 ? 13.588 -11.365 2.811 1.00 86.75 80 ASN A O 1
ATOM 603 N N . GLY A 1 81 ? 12.551 -9.914 1.441 1.00 85.44 81 GLY A N 1
ATOM 604 C CA . GLY A 1 81 ? 11.546 -10.844 0.927 1.00 85.44 81 GLY A CA 1
ATOM 605 C C . GLY A 1 81 ? 10.477 -11.207 1.954 1.00 85.44 81 GLY A C 1
ATOM 606 O O . GLY A 1 81 ? 9.928 -12.310 1.902 1.00 85.44 81 GLY A O 1
ATOM 607 N N . ASP A 1 82 ? 10.212 -10.329 2.921 1.00 84.38 82 ASP A N 1
ATOM 608 C CA . ASP A 1 82 ? 9.239 -10.576 3.990 1.00 84.38 82 ASP A CA 1
ATOM 609 C C . ASP A 1 82 ? 7.831 -10.049 3.663 1.00 84.38 82 ASP A C 1
ATOM 611 O O . ASP A 1 82 ? 6.907 -10.152 4.480 1.00 84.38 82 ASP A O 1
ATOM 615 N N . GLY A 1 83 ? 7.651 -9.519 2.451 1.00 84.00 83 GLY A N 1
ATOM 616 C CA . GLY A 1 83 ? 6.406 -8.945 1.968 1.00 84.00 83 GLY A CA 1
ATOM 617 C C . GLY A 1 83 ? 6.200 -7.490 2.384 1.00 84.00 83 GLY A C 1
ATOM 618 O O . GLY A 1 83 ? 5.082 -6.984 2.235 1.00 84.00 83 GLY A O 1
ATOM 619 N N . LYS A 1 84 ? 7.223 -6.811 2.920 1.00 86.56 84 LYS A N 1
ATOM 620 C CA . LYS A 1 84 ? 7.179 -5.388 3.272 1.00 86.56 84 LYS A CA 1
ATOM 621 C C . LYS A 1 84 ? 8.153 -4.593 2.414 1.00 86.56 84 LYS A C 1
ATOM 623 O O . LYS A 1 84 ? 9.364 -4.613 2.589 1.00 86.56 84 LYS A O 1
ATOM 628 N N . ALA A 1 85 ? 7.596 -3.777 1.532 1.00 89.50 85 ALA A N 1
ATOM 629 C CA . ALA A 1 85 ? 8.376 -2.843 0.745 1.00 89.50 85 ALA A CA 1
ATOM 630 C C . ALA A 1 85 ? 8.939 -1.721 1.625 1.00 89.50 85 ALA A C 1
ATOM 632 O O . ALA A 1 85 ? 8.214 -1.141 2.438 1.00 89.50 85 ALA A O 1
ATOM 633 N N . CYS A 1 86 ? 10.201 -1.360 1.397 1.00 89.88 86 CYS A N 1
ATOM 634 C CA . CYS A 1 86 ? 10.821 -0.137 1.900 1.00 89.88 86 CYS A CA 1
ATOM 635 C C . CYS A 1 86 ? 10.587 0.097 3.401 1.00 89.88 86 CYS A C 1
ATOM 637 O O . CYS A 1 86 ? 10.056 1.131 3.802 1.00 89.88 86 CYS A O 1
ATOM 639 N N . GLU A 1 87 ? 10.999 -0.851 4.245 1.00 85.69 87 GLU A N 1
ATOM 640 C CA . GLU A 1 87 ? 10.771 -0.835 5.701 1.00 85.69 87 GLU A CA 1
ATOM 641 C C . GLU A 1 87 ? 11.342 0.376 6.449 1.00 85.69 87 GLU A C 1
ATOM 643 O O . GLU A 1 87 ? 10.960 0.654 7.583 1.00 85.69 87 GLU A O 1
ATOM 648 N N . SER A 1 88 ? 12.231 1.131 5.804 1.00 86.88 88 SER A N 1
ATOM 649 C CA . SER A 1 88 ? 12.725 2.411 6.316 1.00 86.88 88 SER A CA 1
ATOM 650 C C . SER A 1 88 ? 11.707 3.556 6.200 1.00 86.88 88 SER A C 1
ATOM 652 O O . SER A 1 88 ? 11.904 4.607 6.811 1.00 86.88 88 SER A O 1
ATOM 654 N N . LEU A 1 89 ? 10.632 3.388 5.421 1.00 86.50 89 LEU A N 1
ATOM 655 C CA . LEU A 1 89 ? 9.590 4.396 5.247 1.00 86.50 89 LEU A CA 1
ATOM 656 C C . LEU A 1 89 ? 8.557 4.358 6.385 1.00 86.50 89 LEU A C 1
ATOM 658 O O . LEU A 1 89 ? 8.248 3.297 6.929 1.00 86.50 89 LEU A O 1
ATOM 662 N N . PRO A 1 90 ? 7.936 5.503 6.715 1.00 86.75 90 PRO A N 1
ATOM 663 C CA . PRO A 1 90 ? 6.856 5.549 7.692 1.00 86.75 90 PRO A CA 1
ATOM 664 C C . PRO A 1 90 ? 5.663 4.669 7.284 1.00 86.75 90 PRO A C 1
ATOM 666 O O . PRO A 1 90 ? 5.191 4.732 6.147 1.00 86.75 90 PRO A O 1
ATOM 669 N N . ALA A 1 91 ? 5.100 3.926 8.240 1.00 74.69 91 ALA A N 1
ATOM 670 C CA . ALA A 1 91 ? 3.950 3.030 8.048 1.00 74.69 91 ALA A CA 1
ATOM 671 C C . ALA A 1 91 ? 2.583 3.748 7.886 1.00 74.69 91 ALA A C 1
ATOM 673 O O . ALA A 1 91 ? 1.551 3.199 8.265 1.00 74.69 91 ALA A O 1
ATOM 674 N N . LYS A 1 92 ? 2.574 5.000 7.413 1.00 54.06 92 LYS A N 1
ATOM 675 C CA . LYS A 1 92 ? 1.435 5.931 7.514 1.00 54.06 92 LYS A CA 1
ATOM 676 C C . LYS A 1 92 ? 0.298 5.659 6.521 1.00 54.06 92 LYS A C 1
ATOM 678 O O . LYS A 1 92 ? 0.586 5.328 5.352 1.00 54.06 92 LYS A O 1
#

Secondary structure (DSSP, 8-state):
--TTHHHHHHHHHHHHHTT-GGGSTTTTSS--------------S-S-SS-SSS--GGG-SSHHHHHHHHHTT-GGG-SS-SS-TTTTS---